Protein AF-A0A358AHQ0-F1 (afdb_monomer)

pLDDT: mean 90.9, std 8.61, range [41.97, 97.5]

Sequence (141 aa):
MEKRFSLAQLDLLKEIGTIGAGRAATALSELLSKRVEITVPLVNFVPLENIANLLKERERLFFVIDMEMEGDLTGRMFLLFPPDDAKNLSGALLGQPGEQINLQDEMLQSSLKETANILCGSYVAALADMTKLNILISAPT

Nearest PDB structures (foldseek):
  1xkr-assembly1_A  TM=9.063E-01  e=2.776E-11  Thermotoga maritima
  2f9z-assembly1_A  TM=9.313E-01  e=4.704E-10  Thermotoga maritima MSB8
  2f9z-assembly2_B  TM=9.177E-01  e=5.002E-10  Thermotoga maritima MSB8
  4hyn-assembly2_B  TM=8.622E-01  e=1.624E-07  Thermotoga maritima MSB8
  8do3-assembly1_A  TM=2.684E-01  e=8.557E+00  Homo sapiens

Radius of gyration: 16.0 Å; Cα contacts (8 Å, |Δi|>4): 181; chains: 1; bounding box: 38×26×47 Å

Foldseek 3Di:
DPDDDDPVRQVVLQVLLQQLQVQLQVVVCVLLVHRGHDHDPGDDDDDPVCVCVVVVCVPFDWDWKWKFKDFPDGDIDIDTHGLQRLLCQLCSNVVHHSVPDDPPDPSSVVSVQVSCCSRVVSSVVSVCVVVVTDMDMDRID

Mean predicted aligned error: 4.46 Å

Structure (mmCIF, N/CA/C/O backbone):
data_AF-A0A358AHQ0-F1
#
_entry.id   AF-A0A358AHQ0-F1
#
loop_
_atom_site.group_PDB
_atom_site.id
_atom_site.type_symbol
_atom_site.label_atom_id
_atom_site.label_alt_id
_atom_site.label_comp_id
_atom_site.label_asym_id
_atom_site.label_entity_id
_atom_site.label_seq_id
_atom_site.pdbx_PDB_ins_code
_atom_site.Cartn_x
_atom_site.Cartn_y
_atom_site.Cartn_z
_atom_site.occupancy
_atom_site.B_iso_or_equiv
_atom_site.auth_seq_id
_atom_site.auth_comp_id
_atom_site.auth_asym_id
_atom_site.auth_atom_id
_atom_site.pdbx_PDB_model_num
ATOM 1 N N . MET A 1 1 ? 6.038 8.133 -28.372 1.00 41.97 1 MET A N 1
ATOM 2 C CA . MET A 1 1 ? 6.140 6.661 -28.442 1.00 41.97 1 MET A CA 1
ATOM 3 C C . MET A 1 1 ? 5.467 6.124 -27.192 1.00 41.97 1 MET A C 1
ATOM 5 O O . MET A 1 1 ? 5.979 6.377 -26.110 1.00 41.97 1 MET A O 1
ATOM 9 N N . GLU A 1 2 ? 4.289 5.508 -27.311 1.00 53.34 2 GLU A N 1
ATOM 10 C CA . GLU A 1 2 ? 3.643 4.854 -26.164 1.00 53.34 2 GLU A CA 1
ATOM 11 C C . GLU A 1 2 ? 4.568 3.737 -25.673 1.00 53.34 2 GLU A C 1
ATOM 13 O O . GLU A 1 2 ? 4.754 2.727 -26.354 1.00 53.34 2 GLU A O 1
ATOM 18 N N . LYS A 1 3 ? 5.217 3.936 -24.524 1.00 62.88 3 LYS A N 1
ATOM 19 C CA . LYS A 1 3 ? 5.984 2.873 -23.876 1.00 62.88 3 LYS A CA 1
ATOM 20 C C . LYS A 1 3 ? 4.977 1.855 -23.344 1.00 62.88 3 LYS A C 1
ATOM 22 O O . LYS A 1 3 ? 4.280 2.131 -22.375 1.00 62.88 3 LYS A O 1
ATOM 27 N N . ARG A 1 4 ? 4.876 0.699 -24.000 1.00 72.56 4 ARG A N 1
ATOM 28 C CA . ARG A 1 4 ? 4.144 -0.466 -23.488 1.00 72.56 4 ARG A CA 1
ATOM 29 C C . ARG A 1 4 ? 5.118 -1.380 -22.756 1.00 72.56 4 ARG A C 1
ATOM 31 O O . ARG A 1 4 ? 6.184 -1.680 -23.288 1.00 72.56 4 ARG A O 1
ATOM 38 N N . PHE A 1 5 ? 4.737 -1.825 -21.563 1.00 80.75 5 PHE A N 1
ATOM 39 C CA . PHE A 1 5 ? 5.441 -2.899 -20.870 1.00 80.75 5 PHE A CA 1
ATOM 40 C C . PHE A 1 5 ? 5.228 -4.224 -21.611 1.00 80.75 5 PHE A C 1
ATOM 42 O O . PHE A 1 5 ? 4.123 -4.508 -22.082 1.00 80.75 5 PHE A O 1
ATOM 49 N N . SER A 1 6 ? 6.281 -5.033 -21.732 1.00 89.38 6 SER A N 1
ATOM 50 C CA . SER A 1 6 ? 6.152 -6.409 -22.213 1.00 89.38 6 SER A CA 1
ATOM 51 C C . SER A 1 6 ? 5.467 -7.282 -21.156 1.00 89.38 6 SER A C 1
ATOM 53 O O . SER A 1 6 ? 5.478 -6.949 -19.971 1.00 89.38 6 SER A O 1
ATOM 55 N N . LEU A 1 7 ? 4.905 -8.425 -21.565 1.00 87.88 7 LEU A N 1
ATOM 56 C CA . LEU A 1 7 ? 4.320 -9.392 -20.624 1.00 87.88 7 LEU A CA 1
ATOM 57 C C . LEU A 1 7 ? 5.328 -9.806 -19.545 1.00 87.88 7 LEU A C 1
ATOM 59 O O . LEU A 1 7 ? 4.999 -9.782 -18.369 1.00 87.88 7 LEU A O 1
ATOM 63 N N . ALA A 1 8 ? 6.583 -10.048 -19.934 1.00 90.31 8 ALA A N 1
ATOM 64 C CA . ALA A 1 8 ? 7.653 -10.376 -18.995 1.00 90.31 8 ALA A CA 1
ATOM 65 C C . ALA A 1 8 ? 7.922 -9.253 -17.978 1.00 90.31 8 ALA A C 1
ATOM 67 O O . ALA A 1 8 ? 8.216 -9.528 -16.820 1.00 90.31 8 ALA A O 1
ATOM 68 N N . GLN A 1 9 ? 7.815 -7.984 -18.383 1.00 90.75 9 GLN A N 1
ATOM 69 C CA . GLN A 1 9 ? 7.976 -6.869 -17.450 1.00 90.75 9 GLN A CA 1
ATOM 70 C C . GLN A 1 9 ? 6.770 -6.717 -16.514 1.00 90.75 9 GLN A C 1
ATOM 72 O O . GLN A 1 9 ? 6.953 -6.368 -15.353 1.00 90.75 9 GLN A O 1
ATOM 77 N N . LEU A 1 10 ? 5.549 -6.982 -16.989 1.00 90.38 10 LEU A N 1
ATOM 78 C CA . LEU A 1 10 ? 4.358 -6.997 -16.131 1.00 90.38 10 LEU A CA 1
ATOM 79 C C . LEU A 1 10 ? 4.404 -8.151 -15.123 1.00 90.38 10 LEU A C 1
ATOM 81 O O . LEU A 1 10 ? 4.091 -7.942 -13.952 1.00 90.38 10 LEU A O 1
ATOM 85 N N . ASP A 1 11 ? 4.848 -9.333 -15.552 1.00 90.62 11 ASP A N 1
ATOM 86 C CA . ASP A 1 11 ? 5.052 -10.485 -14.672 1.00 90.62 11 ASP A CA 1
ATOM 87 C C . ASP A 1 11 ? 6.130 -10.195 -13.623 1.00 90.62 11 ASP A C 1
ATOM 89 O O . ASP A 1 11 ? 5.924 -10.467 -12.443 1.00 90.62 11 ASP A O 1
ATOM 93 N N . LEU A 1 12 ? 7.230 -9.544 -14.017 1.00 91.44 12 LEU A N 1
ATOM 94 C CA . LEU A 1 12 ? 8.265 -9.097 -13.085 1.00 91.44 12 LEU A CA 1
ATOM 95 C C . LEU A 1 12 ? 7.711 -8.114 -12.041 1.00 91.44 12 LEU A C 1
ATOM 97 O O . LEU A 1 12 ? 7.978 -8.260 -10.851 1.00 91.44 12 LEU A O 1
ATOM 101 N N . LEU A 1 13 ? 6.912 -7.128 -12.460 1.00 92.44 13 LEU A N 1
ATOM 102 C CA . LEU A 1 13 ? 6.263 -6.192 -11.532 1.00 92.44 13 LEU A CA 1
ATOM 103 C C . LEU A 1 13 ? 5.294 -6.908 -10.583 1.00 92.44 13 LEU A C 1
ATOM 105 O O . LEU A 1 13 ? 5.206 -6.554 -9.407 1.00 92.44 13 LEU A O 1
ATOM 109 N N . LYS A 1 14 ? 4.593 -7.939 -11.062 1.00 94.19 14 LYS A N 1
ATOM 110 C CA . LYS A 1 14 ? 3.738 -8.780 -10.220 1.00 94.19 14 LYS A CA 1
ATOM 111 C C . LYS A 1 14 ? 4.550 -9.587 -9.205 1.00 94.19 14 LYS A C 1
ATOM 113 O O . LYS A 1 14 ? 4.126 -9.701 -8.054 1.00 94.19 14 LYS A O 1
ATOM 118 N N . GLU A 1 15 ? 5.701 -10.124 -9.594 1.00 94.31 15 GLU A N 1
ATOM 119 C CA . GLU A 1 15 ? 6.599 -10.854 -8.694 1.00 94.31 15 GLU A CA 1
ATOM 120 C C . GLU A 1 15 ? 7.173 -9.932 -7.609 1.00 94.31 15 GLU A C 1
ATOM 122 O O . GLU A 1 15 ? 7.077 -10.254 -6.425 1.00 94.31 15 GLU A O 1
ATOM 127 N N . ILE A 1 16 ? 7.632 -8.732 -7.986 1.00 94.75 16 ILE A N 1
ATOM 128 C CA . ILE A 1 16 ? 8.047 -7.674 -7.048 1.00 94.75 16 ILE A CA 1
ATOM 129 C C . ILE A 1 16 ? 6.912 -7.349 -6.071 1.00 94.75 16 ILE A C 1
ATOM 131 O O . ILE A 1 16 ? 7.117 -7.340 -4.856 1.00 94.75 16 ILE A O 1
ATOM 135 N N . GLY A 1 17 ? 5.700 -7.137 -6.595 1.00 94.31 17 GLY A N 1
ATOM 136 C CA . GLY A 1 17 ? 4.499 -6.903 -5.795 1.00 94.31 17 GLY A CA 1
ATOM 137 C C . GLY A 1 17 ? 4.224 -8.027 -4.801 1.00 94.31 17 GLY A C 1
ATOM 138 O O . GLY A 1 17 ? 3.921 -7.766 -3.641 1.00 94.31 17 GLY A O 1
ATOM 139 N N . THR A 1 18 ? 4.384 -9.276 -5.230 1.00 95.69 18 THR A N 1
ATOM 140 C CA . THR A 1 18 ? 4.158 -10.464 -4.398 1.00 95.69 18 THR A CA 1
ATOM 141 C C . THR A 1 18 ? 5.204 -10.585 -3.284 1.00 95.69 18 THR A C 1
ATOM 143 O O . THR A 1 18 ? 4.849 -10.869 -2.141 1.00 95.69 18 THR A O 1
ATOM 146 N N . ILE A 1 19 ? 6.479 -10.306 -3.575 1.00 96.06 19 ILE A N 1
ATOM 147 C CA . ILE A 1 19 ? 7.555 -10.278 -2.569 1.00 96.06 19 ILE A CA 1
ATOM 148 C C . ILE A 1 19 ? 7.302 -9.163 -1.548 1.00 96.06 19 ILE A C 1
ATOM 150 O O . ILE A 1 19 ? 7.355 -9.406 -0.339 1.00 96.06 19 ILE A O 1
ATOM 154 N N . GLY A 1 20 ? 6.993 -7.953 -2.024 1.00 96.12 20 GLY A N 1
ATOM 155 C CA . GLY A 1 20 ? 6.659 -6.814 -1.170 1.00 96.12 20 GLY A CA 1
ATOM 156 C C . GLY A 1 20 ? 5.451 -7.099 -0.278 1.00 96.12 20 GLY A C 1
ATOM 157 O O . GLY A 1 20 ? 5.503 -6.859 0.925 1.00 96.12 20 GLY A O 1
ATOM 158 N N . ALA A 1 21 ? 4.399 -7.703 -0.835 1.00 95.50 21 ALA A N 1
ATOM 159 C CA . ALA A 1 21 ? 3.216 -8.123 -0.092 1.00 95.50 21 ALA A CA 1
ATOM 160 C C . ALA A 1 21 ? 3.539 -9.162 0.993 1.00 95.50 21 ALA A C 1
ATOM 162 O O . ALA A 1 21 ? 3.033 -9.043 2.104 1.00 95.50 21 ALA A O 1
ATOM 163 N N . GLY A 1 22 ? 4.408 -10.141 0.720 1.00 96.69 22 GLY A N 1
ATOM 164 C CA . GLY A 1 22 ? 4.839 -11.123 1.722 1.00 96.69 22 GLY A CA 1
ATOM 165 C C . GLY 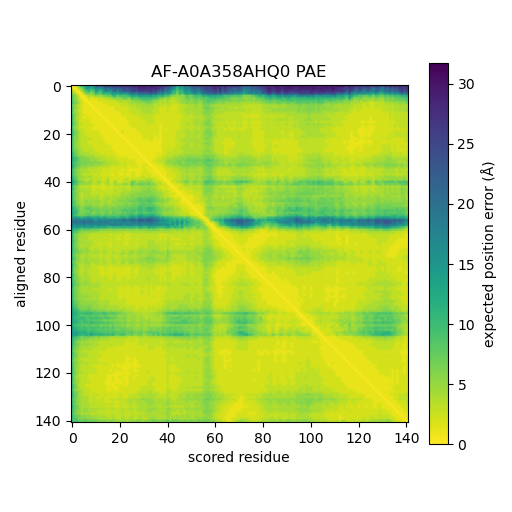A 1 22 ? 5.616 -10.497 2.888 1.00 96.69 22 GLY A C 1
ATOM 166 O O . GLY A 1 22 ? 5.366 -10.821 4.053 1.00 96.69 22 GLY A O 1
ATOM 167 N N . ARG A 1 23 ? 6.517 -9.550 2.591 1.00 96.75 23 ARG A N 1
ATOM 168 C CA . ARG A 1 23 ? 7.250 -8.775 3.610 1.00 96.75 23 ARG A CA 1
ATOM 169 C C . ARG A 1 23 ? 6.292 -7.932 4.458 1.00 96.75 23 ARG A C 1
ATOM 171 O O . ARG A 1 23 ? 6.333 -8.010 5.683 1.00 96.75 23 ARG A O 1
ATOM 178 N N . ALA A 1 24 ? 5.375 -7.214 3.812 1.00 97.12 24 ALA A N 1
ATOM 179 C CA . ALA A 1 24 ? 4.377 -6.400 4.496 1.00 97.12 24 ALA A CA 1
ATOM 180 C C . ALA A 1 24 ? 3.417 -7.241 5.349 1.00 97.12 24 ALA A C 1
ATOM 182 O O . ALA A 1 24 ? 3.105 -6.862 6.474 1.00 97.12 24 ALA A O 1
ATOM 183 N N . ALA A 1 25 ? 2.983 -8.401 4.847 1.00 96.69 25 ALA A N 1
ATOM 184 C CA . ALA A 1 25 ? 2.136 -9.329 5.588 1.00 96.69 25 ALA A CA 1
ATOM 185 C C . ALA A 1 25 ? 2.820 -9.811 6.872 1.00 96.69 25 ALA A C 1
ATOM 187 O O . ALA A 1 25 ? 2.173 -9.890 7.910 1.00 96.69 25 ALA A O 1
ATOM 188 N N . THR A 1 26 ? 4.129 -10.075 6.824 1.00 96.81 26 THR A N 1
ATOM 189 C CA . THR A 1 26 ? 4.912 -10.458 8.009 1.00 96.81 26 THR A CA 1
ATOM 190 C C . THR A 1 26 ? 4.936 -9.326 9.037 1.00 96.81 26 THR A C 1
ATOM 192 O O . THR A 1 26 ? 4.540 -9.539 10.179 1.00 96.81 26 THR A O 1
ATOM 195 N N . ALA A 1 27 ? 5.294 -8.108 8.621 1.00 95.88 27 ALA A N 1
ATOM 196 C CA . ALA A 1 27 ? 5.344 -6.946 9.513 1.00 95.88 27 ALA A CA 1
ATOM 197 C C . ALA A 1 27 ? 3.972 -6.613 10.131 1.00 95.88 27 ALA A C 1
ATOM 199 O O . ALA A 1 27 ? 3.857 -6.388 11.335 1.00 95.88 27 ALA A O 1
ATOM 200 N N . LEU A 1 28 ? 2.902 -6.645 9.329 1.00 94.31 28 LEU A N 1
ATOM 201 C CA . LEU A 1 28 ? 1.539 -6.452 9.829 1.00 94.31 28 LEU A CA 1
ATOM 202 C C . LEU A 1 28 ? 1.097 -7.596 10.745 1.00 94.31 28 LEU A C 1
ATOM 204 O O . LEU A 1 28 ? 0.371 -7.353 11.704 1.00 94.31 28 LEU A O 1
ATOM 208 N N . SER A 1 29 ? 1.524 -8.832 10.475 1.00 95.31 29 SER A N 1
ATOM 209 C CA . SER A 1 29 ? 1.212 -9.987 11.318 1.00 95.31 29 SER A CA 1
ATOM 210 C C . SER A 1 29 ? 1.821 -9.856 12.711 1.00 95.31 29 SER A C 1
ATOM 212 O O . SER A 1 29 ? 1.138 -10.136 13.698 1.00 95.31 29 SER A O 1
ATOM 214 N N . GLU A 1 30 ? 3.065 -9.384 12.792 1.00 93.12 30 GLU A N 1
ATOM 215 C CA . GLU A 1 30 ? 3.749 -9.091 14.053 1.00 93.12 30 GLU A CA 1
ATOM 216 C C . GLU A 1 30 ? 3.037 -7.972 14.819 1.00 93.12 30 GLU A C 1
ATOM 218 O O . GLU A 1 30 ? 2.700 -8.147 15.991 1.00 93.12 30 GLU A O 1
ATOM 223 N N . LEU A 1 31 ? 2.719 -6.867 14.137 1.00 89.25 31 LEU A N 1
ATOM 224 C CA . LEU A 1 31 ? 2.023 -5.722 14.729 1.00 89.25 31 LEU A CA 1
ATOM 225 C C . LEU A 1 31 ? 0.633 -6.111 15.260 1.00 89.25 31 LEU A C 1
ATOM 227 O O . LEU A 1 31 ? 0.262 -5.741 16.371 1.00 89.25 31 LEU A O 1
ATOM 231 N N . LEU A 1 32 ? -0.123 -6.907 14.500 1.00 90.19 32 LEU A N 1
ATOM 232 C CA . LEU A 1 32 ? -1.474 -7.342 14.863 1.00 90.19 32 LEU A CA 1
ATOM 233 C C . LEU A 1 32 ? -1.508 -8.540 15.817 1.00 90.19 32 LEU A C 1
ATOM 235 O O . LEU A 1 32 ? -2.583 -8.878 16.319 1.00 90.19 32 LEU A O 1
ATOM 239 N N . SER A 1 33 ? -0.380 -9.231 16.015 1.00 90.44 33 SER A N 1
ATOM 240 C CA . SER A 1 33 ? -0.331 -10.549 16.665 1.00 90.44 33 SER A CA 1
ATOM 241 C C . SER A 1 33 ? -1.361 -11.535 16.084 1.00 90.44 33 SER A C 1
ATOM 243 O O . SER A 1 33 ? -1.978 -12.332 16.795 1.00 90.44 33 SER A O 1
ATOM 245 N N . LYS A 1 34 ? -1.583 -11.459 14.767 1.00 90.75 34 LYS A N 1
AT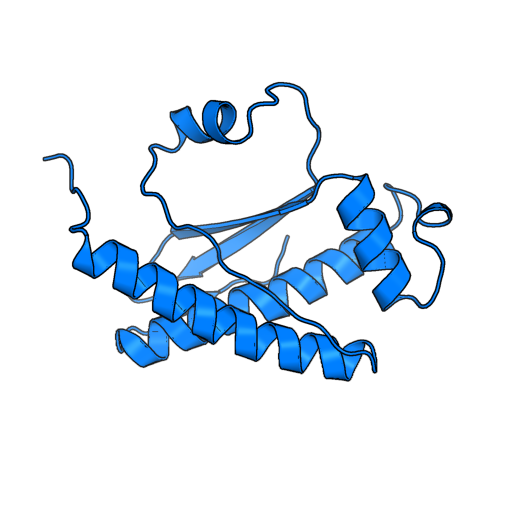OM 246 C CA . LYS A 1 34 ? -2.553 -12.265 14.010 1.00 90.75 34 LYS A CA 1
ATOM 247 C C . LYS A 1 34 ? -1.956 -12.649 12.670 1.00 90.75 34 LYS A C 1
ATOM 249 O O . LYS 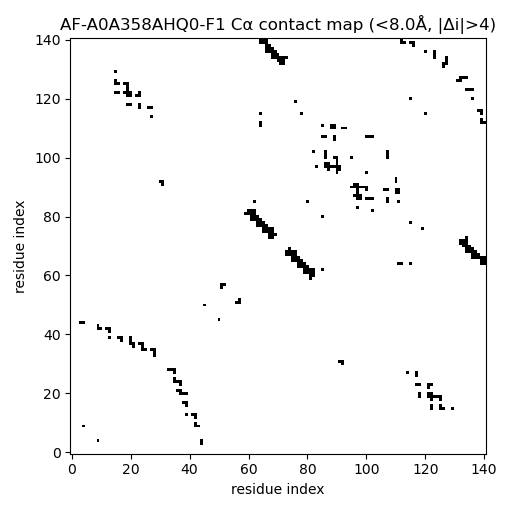A 1 34 ? -1.143 -11.916 12.125 1.00 90.75 34 LYS A O 1
ATOM 254 N N . ARG A 1 35 ? -2.384 -13.776 12.103 1.00 94.06 35 ARG A N 1
ATOM 255 C CA . ARG A 1 35 ? -1.986 -14.158 10.743 1.00 94.06 35 ARG A CA 1
ATOM 256 C C . ARG A 1 35 ? -2.550 -13.146 9.743 1.00 94.06 35 ARG A C 1
ATOM 258 O O . ARG A 1 35 ? -3.760 -12.935 9.710 1.00 94.06 35 ARG A O 1
ATOM 265 N N . VAL A 1 36 ? -1.672 -12.569 8.931 1.00 94.56 36 VAL A N 1
ATOM 266 C CA . VAL A 1 36 ? -2.021 -11.671 7.826 1.00 94.56 36 VAL A CA 1
ATOM 267 C C . VAL A 1 36 ? -1.559 -12.311 6.527 1.00 94.56 36 VAL A C 1
ATOM 269 O O . VAL A 1 36 ? -0.454 -12.840 6.445 1.00 94.56 36 VAL A O 1
ATOM 272 N N . GLU A 1 37 ? -2.412 -12.259 5.510 1.00 94.88 37 GLU A N 1
ATOM 273 C CA . GLU A 1 37 ? -2.089 -12.686 4.153 1.00 94.88 37 GLU A CA 1
ATOM 274 C C . GLU A 1 37 ? -2.452 -11.570 3.183 1.00 94.88 37 GLU A C 1
ATOM 276 O O . GLU A 1 37 ? -3.520 -10.968 3.284 1.00 94.88 37 GLU A O 1
ATOM 281 N N . ILE A 1 38 ? -1.556 -11.297 2.236 1.00 94.56 38 ILE A N 1
ATOM 282 C CA . ILE A 1 38 ? -1.742 -10.268 1.216 1.00 94.56 38 ILE A CA 1
ATOM 283 C C . ILE A 1 38 ? -1.457 -10.909 -0.132 1.00 94.56 38 ILE A C 1
ATOM 285 O O . ILE A 1 38 ? -0.391 -11.482 -0.346 1.00 94.56 38 ILE A O 1
ATOM 289 N N . THR A 1 39 ? -2.421 -10.818 -1.043 1.00 93.44 39 THR A N 1
ATOM 290 C CA . THR A 1 39 ? -2.305 -11.375 -2.392 1.00 93.44 39 THR A CA 1
ATOM 291 C C . THR A 1 39 ? -2.299 -10.246 -3.410 1.00 93.44 39 THR A C 1
ATOM 293 O O . THR A 1 39 ? -3.141 -9.354 -3.343 1.00 93.44 39 THR A O 1
ATOM 296 N N . VAL A 1 40 ? -1.387 -10.310 -4.382 1.00 91.31 40 VAL A N 1
ATOM 297 C CA . VAL A 1 40 ? -1.340 -9.384 -5.523 1.00 91.31 40 VAL A CA 1
ATOM 298 C C . VAL A 1 40 ? -1.873 -10.106 -6.763 1.00 91.31 40 VAL A C 1
ATOM 300 O O . VAL A 1 40 ? -1.133 -10.833 -7.432 1.00 91.31 40 VAL A O 1
ATOM 303 N N . PRO A 1 41 ? -3.173 -9.975 -7.077 1.00 82.19 41 PRO A N 1
ATOM 304 C CA . PRO A 1 41 ? -3.790 -10.795 -8.114 1.00 82.19 41 PRO A CA 1
ATOM 305 C C . PRO A 1 41 ? -3.364 -10.374 -9.526 1.00 82.19 41 PRO A C 1
ATOM 307 O O . PRO A 1 41 ? -3.152 -11.231 -10.393 1.00 82.19 41 PRO A O 1
ATOM 310 N N . LEU A 1 42 ? -3.220 -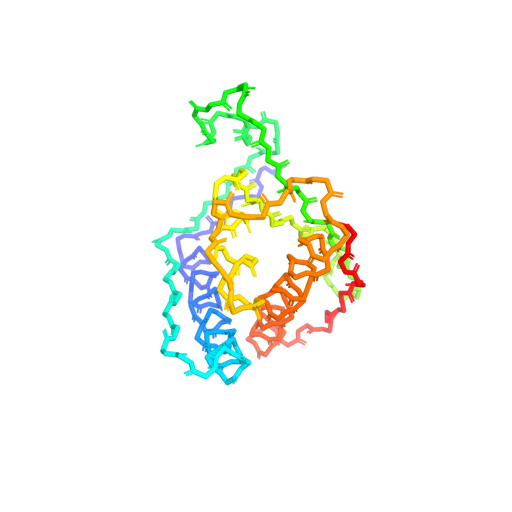9.068 -9.764 1.00 86.25 42 LEU A N 1
ATOM 311 C CA . LEU A 1 42 ? -3.013 -8.495 -11.090 1.00 86.25 42 LEU A CA 1
ATOM 312 C C . LEU A 1 42 ? -2.134 -7.243 -11.038 1.00 86.25 42 LEU A C 1
ATOM 314 O O . LEU A 1 42 ? -2.130 -6.526 -10.041 1.00 86.25 42 LEU A O 1
ATOM 318 N N . VAL A 1 43 ? -1.459 -6.961 -12.151 1.00 90.56 43 VAL A N 1
ATOM 319 C CA . VAL A 1 43 ? -0.756 -5.701 -12.413 1.00 90.56 43 VAL A CA 1
ATOM 320 C C . VAL A 1 43 ? -1.150 -5.237 -13.808 1.00 90.56 43 VAL A C 1
ATOM 322 O O . VAL A 1 43 ? -1.083 -6.01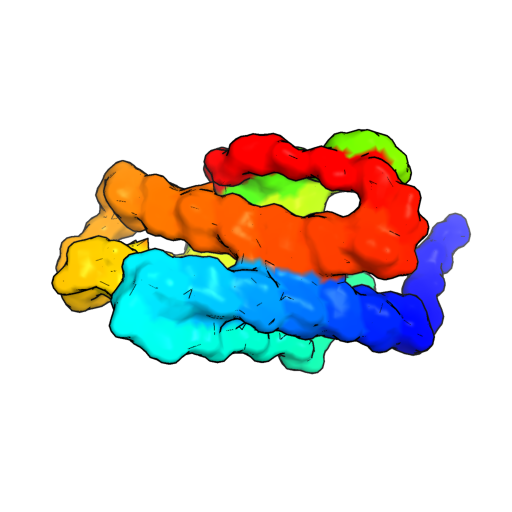4 -14.757 1.00 90.56 43 VAL A O 1
ATOM 325 N N . ASN A 1 44 ? -1.561 -3.976 -13.931 1.00 87.81 44 ASN A N 1
ATOM 326 C CA . ASN A 1 44 ? -1.953 -3.373 -15.200 1.00 87.81 44 ASN A CA 1
ATOM 327 C C . ASN A 1 44 ? -1.199 -2.063 -15.418 1.00 87.81 44 ASN A C 1
ATOM 329 O O . ASN A 1 44 ? -1.004 -1.289 -14.484 1.00 87.81 44 ASN A O 1
ATOM 333 N N . PHE A 1 45 ? -0.857 -1.782 -16.673 1.00 88.25 45 PHE A N 1
ATOM 334 C CA . PHE A 1 45 ? -0.382 -0.467 -17.085 1.00 88.25 45 PHE A CA 1
ATOM 335 C C . PHE A 1 45 ? -1.546 0.327 -17.673 1.00 88.25 45 PHE A C 1
ATOM 337 O O . PHE A 1 45 ? -2.083 -0.048 -18.717 1.00 88.25 45 PHE A O 1
ATOM 344 N N . VAL A 1 46 ? -1.963 1.394 -16.990 1.00 87.38 46 VAL A N 1
ATOM 345 C CA . VAL A 1 46 ? -3.162 2.162 -17.350 1.00 87.38 46 VAL A CA 1
ATOM 346 C C . VAL A 1 46 ? -2.862 3.662 -17.302 1.00 87.38 46 VAL A C 1
ATOM 348 O O . VAL A 1 46 ? -2.235 4.109 -16.341 1.00 87.38 46 VAL A O 1
ATOM 351 N N . PRO A 1 47 ? -3.292 4.447 -18.312 1.00 87.81 47 PRO A N 1
ATOM 352 C CA . PRO A 1 47 ? -3.214 5.904 -18.258 1.00 87.81 47 PRO A CA 1
ATOM 353 C C . PRO A 1 47 ? -3.954 6.455 -17.039 1.00 87.81 47 PRO A C 1
ATOM 355 O O . PRO A 1 47 ? -5.022 5.950 -16.685 1.00 87.81 47 PRO A O 1
ATOM 358 N N . LEU A 1 48 ? -3.412 7.498 -16.412 1.00 84.44 48 LEU A N 1
ATOM 359 C CA . LEU A 1 48 ? -3.966 8.054 -15.176 1.00 84.44 48 LEU A CA 1
ATOM 360 C C . LEU A 1 48 ? -5.427 8.495 -15.358 1.00 84.44 48 LEU A C 1
ATOM 362 O O . LEU A 1 48 ? -6.266 8.223 -14.501 1.00 84.44 48 LEU A O 1
ATOM 366 N N . GLU A 1 49 ? -5.761 9.078 -16.514 1.00 85.75 49 GLU A N 1
ATOM 367 C CA . GLU A 1 49 ? -7.123 9.492 -16.868 1.00 85.75 49 GLU A CA 1
ATOM 368 C C . GLU A 1 49 ? -8.142 8.337 -16.890 1.00 85.75 49 GLU A C 1
ATOM 370 O O . GLU A 1 49 ? -9.348 8.562 -16.792 1.00 85.75 49 GLU A O 1
ATOM 375 N N . ASN A 1 50 ? -7.670 7.091 -16.976 1.00 86.12 50 ASN A N 1
ATOM 376 C CA . ASN A 1 50 ? -8.502 5.895 -17.035 1.00 86.12 50 ASN A CA 1
ATOM 377 C C . ASN A 1 50 ? -8.654 5.183 -15.680 1.00 86.12 50 ASN A C 1
ATOM 379 O O . ASN A 1 50 ? -9.412 4.212 -15.608 1.00 86.12 50 ASN A O 1
ATOM 383 N N . ILE A 1 51 ? -8.011 5.655 -14.602 1.00 83.31 51 ILE A N 1
ATOM 384 C CA . ILE A 1 51 ? -8.131 5.042 -13.265 1.00 83.31 51 ILE A CA 1
ATOM 385 C C . ILE A 1 51 ? -9.589 4.984 -12.796 1.00 83.31 51 ILE A C 1
ATOM 387 O O . ILE A 1 51 ? -10.035 3.944 -12.312 1.00 83.31 51 ILE A O 1
ATOM 391 N N . ALA A 1 52 ? -10.369 6.047 -13.007 1.00 79.81 52 ALA A N 1
ATOM 392 C CA . ALA A 1 52 ? -11.777 6.083 -12.599 1.00 79.81 52 ALA A CA 1
ATOM 393 C C . ALA A 1 52 ? -12.622 4.972 -13.256 1.00 79.81 52 ALA A C 1
ATOM 395 O O . ALA A 1 52 ? -13.586 4.488 -12.667 1.00 79.81 52 ALA A O 1
ATOM 396 N N . ASN A 1 53 ? -12.252 4.532 -14.464 1.00 81.75 53 ASN A N 1
ATOM 397 C CA . ASN A 1 53 ? -12.937 3.436 -15.148 1.00 81.75 53 ASN A CA 1
ATOM 398 C C . ASN A 1 53 ? -12.567 2.065 -14.550 1.00 81.75 53 ASN A C 1
ATOM 400 O O . ASN A 1 53 ? -13.410 1.170 -14.527 1.00 81.75 53 ASN A O 1
ATOM 404 N N . LEU A 1 54 ? -11.336 1.895 -14.045 1.00 78.56 54 LEU A N 1
ATOM 405 C CA . LEU A 1 54 ? -10.893 0.659 -13.382 1.00 78.56 54 LEU A CA 1
ATOM 406 C C . LEU A 1 54 ? -11.584 0.435 -12.043 1.00 78.56 54 LEU A C 1
ATOM 408 O O . LEU A 1 54 ? -11.939 -0.697 -11.726 1.00 78.56 54 LEU A O 1
ATOM 412 N N . LEU A 1 55 ? -11.781 1.510 -11.279 1.00 77.06 55 LEU A N 1
ATOM 413 C CA . LEU A 1 55 ? -12.461 1.448 -9.987 1.00 77.06 55 LEU A CA 1
ATOM 414 C C . LEU A 1 55 ? -13.948 1.089 -10.138 1.00 77.06 55 LEU A C 1
ATOM 416 O O . LEU A 1 55 ? -14.590 0.774 -9.146 1.00 77.06 55 LEU A O 1
ATOM 420 N N . LYS A 1 56 ? -14.489 1.106 -11.372 1.00 68.19 56 LYS A N 1
ATOM 421 C CA . LYS A 1 56 ? -15.879 0.766 -11.745 1.00 68.19 56 LYS A CA 1
ATOM 422 C C . LYS A 1 56 ? -16.964 1.513 -10.958 1.00 68.19 56 LYS A C 1
ATOM 424 O O . LYS A 1 56 ? -18.141 1.206 -11.103 1.00 68.19 56 LYS A O 1
ATOM 429 N N . GLU A 1 57 ? -16.585 2.521 -10.183 1.00 65.62 57 GLU A N 1
ATOM 430 C CA . GLU A 1 57 ? -17.449 3.250 -9.266 1.00 65.62 57 GLU A CA 1
ATOM 431 C C . GLU A 1 57 ? -16.995 4.711 -9.264 1.00 65.62 57 GLU A C 1
ATOM 433 O O . GLU A 1 57 ? -16.151 5.125 -8.475 1.00 65.62 57 GLU A O 1
ATOM 438 N N . ARG A 1 58 ? -17.537 5.504 -10.197 1.00 60.25 58 ARG A N 1
ATOM 439 C CA . ARG A 1 58 ? -17.151 6.917 -10.367 1.00 60.25 58 ARG A CA 1
ATOM 440 C C . ARG A 1 58 ? -17.477 7.798 -9.155 1.00 60.25 58 ARG A C 1
ATOM 442 O O . ARG A 1 58 ? -16.943 8.895 -9.061 1.00 60.25 58 ARG A O 1
ATOM 449 N N . GLU A 1 59 ? -18.334 7.322 -8.254 1.00 67.06 59 GLU A N 1
ATOM 450 C CA . GLU A 1 59 ? -18.856 8.080 -7.110 1.00 67.06 59 GLU A CA 1
ATOM 451 C C . GLU A 1 59 ? -18.458 7.484 -5.751 1.00 67.06 59 GLU A C 1
ATOM 453 O O . GLU A 1 59 ? -18.894 7.978 -4.711 1.00 67.06 59 GLU A O 1
ATOM 458 N N . ARG A 1 60 ? -17.634 6.426 -5.719 1.00 78.12 60 ARG A N 1
ATOM 459 C CA . ARG A 1 60 ? -17.200 5.859 -4.439 1.00 78.12 60 ARG A CA 1
ATOM 460 C C . ARG A 1 60 ? -16.119 6.731 -3.815 1.00 78.12 60 ARG A C 1
ATOM 462 O O . ARG A 1 60 ? -15.136 7.092 -4.456 1.00 78.12 60 ARG A O 1
ATOM 469 N N . LEU A 1 61 ? -16.317 7.052 -2.542 1.00 86.69 61 LEU A N 1
ATOM 470 C CA . LEU A 1 61 ? -15.317 7.721 -1.722 1.00 86.69 61 LEU A CA 1
ATOM 471 C C . LEU A 1 61 ? -14.204 6.739 -1.365 1.00 86.69 61 LEU A C 1
ATOM 473 O O . LEU A 1 61 ? -14.472 5.574 -1.076 1.00 86.69 61 LEU A O 1
ATOM 477 N N . PHE A 1 62 ? -12.971 7.232 -1.339 1.00 91.06 62 PHE A N 1
ATOM 478 C CA . PHE A 1 62 ? -11.801 6.485 -0.895 1.00 91.06 62 PHE A CA 1
ATOM 479 C C . PHE A 1 62 ? -11.003 7.341 0.081 1.00 91.06 62 PHE A C 1
ATOM 481 O O . PHE A 1 62 ? -10.862 8.548 -0.118 1.00 91.06 62 PHE A O 1
ATOM 488 N N . PHE A 1 63 ? -10.425 6.702 1.093 1.00 93.62 63 PHE A N 1
ATOM 489 C CA . PHE A 1 63 ? -9.208 7.227 1.691 1.00 93.62 63 PHE A CA 1
ATOM 490 C C . PHE A 1 63 ? -8.085 7.025 0.685 1.00 93.62 63 PHE A C 1
ATOM 492 O O . PHE A 1 63 ? -7.888 5.909 0.202 1.00 93.62 63 PHE A O 1
ATOM 499 N N . VAL A 1 64 ? -7.383 8.103 0.354 1.00 94.19 64 VAL A N 1
ATOM 500 C CA . VAL A 1 64 ? -6.242 8.078 -0.558 1.00 94.19 64 VAL A CA 1
ATOM 501 C C . VAL A 1 64 ? -5.026 8.473 0.247 1.00 94.19 64 VAL A C 1
ATOM 503 O O . VAL A 1 64 ? -4.970 9.584 0.761 1.00 94.19 64 VAL A O 1
ATOM 506 N N . ILE A 1 65 ? -4.087 7.546 0.363 1.00 96.25 65 ILE A N 1
ATOM 507 C CA . ILE A 1 65 ? -2.804 7.787 1.007 1.00 96.25 65 ILE A CA 1
ATOM 508 C C . ILE A 1 65 ? -1.797 8.036 -0.096 1.00 96.25 65 ILE A C 1
ATOM 510 O O . ILE A 1 65 ? -1.684 7.232 -1.025 1.00 96.25 65 ILE A O 1
ATOM 514 N N . ASP A 1 66 ? -1.095 9.152 0.012 1.00 96.06 66 ASP A N 1
ATOM 515 C CA . ASP A 1 66 ? -0.158 9.630 -0.996 1.00 96.06 66 ASP A CA 1
ATOM 516 C C . ASP A 1 66 ? 1.267 9.610 -0.436 1.00 96.06 66 ASP A C 1
ATOM 518 O O . ASP A 1 66 ? 1.520 10.088 0.677 1.00 96.06 66 ASP A O 1
ATOM 522 N N . MET A 1 67 ? 2.181 9.023 -1.209 1.00 97.50 67 MET A N 1
ATOM 523 C CA . MET A 1 67 ? 3.610 8.959 -0.924 1.00 97.50 67 MET A CA 1
ATOM 524 C C . MET A 1 67 ? 4.404 9.355 -2.167 1.00 97.50 67 MET A C 1
ATOM 526 O O . MET A 1 67 ? 4.164 8.846 -3.265 1.00 97.50 67 MET A O 1
ATOM 530 N N . GLU A 1 68 ? 5.385 10.231 -1.994 1.00 97.25 68 GLU A N 1
ATOM 531 C CA . GLU A 1 68 ? 6.316 10.613 -3.051 1.00 97.25 68 GLU A CA 1
ATOM 532 C C . GLU A 1 68 ? 7.465 9.607 -3.143 1.00 97.25 68 GLU A C 1
ATOM 534 O O . GLU A 1 68 ? 7.905 9.063 -2.131 1.00 97.25 68 GLU A O 1
ATOM 539 N N . MET A 1 69 ? 7.924 9.344 -4.367 1.00 96.31 69 MET A N 1
ATOM 540 C CA . MET A 1 69 ? 9.092 8.528 -4.676 1.00 96.31 69 MET A CA 1
ATOM 541 C C . MET A 1 69 ? 10.190 9.397 -5.278 1.00 96.31 69 MET A C 1
ATOM 543 O O . MET A 1 69 ? 9.952 10.125 -6.246 1.00 96.31 69 MET A O 1
ATOM 547 N N . GLU A 1 70 ? 11.401 9.253 -4.749 1.00 95.69 70 GLU A N 1
ATOM 548 C CA . GLU A 1 70 ? 12.586 10.004 -5.156 1.00 95.69 70 GLU A CA 1
ATOM 549 C C . GLU A 1 70 ? 13.796 9.085 -5.386 1.00 95.69 70 GLU A C 1
ATOM 551 O O . GLU A 1 70 ? 13.836 7.940 -4.931 1.00 95.69 70 GLU A O 1
ATOM 556 N N . GLY A 1 71 ? 14.816 9.615 -6.067 1.00 95.81 71 GLY A N 1
ATOM 557 C CA . GLY A 1 71 ? 16.050 8.903 -6.402 1.00 95.81 71 GLY A CA 1
ATOM 558 C C . GLY A 1 71 ? 16.127 8.555 -7.885 1.00 95.81 71 GLY A C 1
ATOM 559 O O . GLY A 1 71 ? 15.760 9.363 -8.740 1.00 95.81 71 GLY A O 1
ATOM 560 N N . ASP A 1 72 ? 16.604 7.350 -8.195 1.00 97.12 72 ASP A N 1
ATOM 561 C CA . ASP A 1 72 ? 16.752 6.877 -9.578 1.00 97.12 72 ASP A CA 1
ATOM 562 C C . ASP A 1 72 ? 15.396 6.639 -10.263 1.00 97.12 72 ASP A C 1
ATOM 564 O O . ASP A 1 72 ? 15.296 6.652 -11.493 1.00 97.12 72 ASP A O 1
ATOM 568 N N . LEU A 1 73 ? 14.345 6.424 -9.466 1.00 93.31 73 LEU A N 1
ATOM 569 C CA . LEU A 1 73 ? 12.963 6.347 -9.916 1.00 93.31 73 LEU A CA 1
ATOM 570 C C . LEU A 1 73 ? 12.128 7.382 -9.165 1.00 93.31 73 LEU A C 1
ATOM 572 O O . LEU A 1 73 ? 11.976 7.302 -7.949 1.00 93.31 73 LEU A O 1
ATOM 576 N N . THR A 1 74 ? 11.558 8.324 -9.911 1.00 95.38 74 THR A N 1
ATOM 577 C CA . THR A 1 74 ? 10.696 9.375 -9.371 1.00 95.38 74 THR A CA 1
ATOM 578 C C . THR A 1 74 ? 9.230 9.111 -9.688 1.00 95.38 74 THR A C 1
ATOM 580 O O . THR A 1 74 ? 8.894 8.500 -10.709 1.00 95.38 74 THR A O 1
ATOM 583 N N . GLY A 1 75 ? 8.335 9.570 -8.818 1.00 94.50 75 GLY A N 1
ATOM 584 C CA . GLY A 1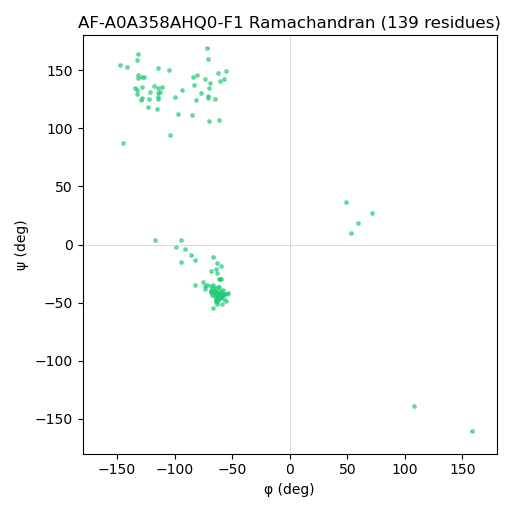 75 ? 6.899 9.436 -9.031 1.00 94.50 75 GLY A CA 1
ATOM 585 C C . GLY A 1 75 ? 6.102 9.533 -7.742 1.00 94.50 75 GLY A C 1
ATOM 586 O O . GLY A 1 75 ? 6.580 10.049 -6.739 1.00 94.50 75 GLY A O 1
ATOM 587 N N . ARG A 1 76 ? 4.869 9.027 -7.777 1.00 94.19 76 ARG A N 1
ATOM 588 C CA . ARG A 1 76 ? 3.998 8.946 -6.603 1.00 94.19 76 ARG A CA 1
ATOM 589 C C . ARG A 1 76 ? 3.394 7.559 -6.492 1.00 94.19 76 ARG A C 1
ATOM 591 O O . ARG A 1 76 ? 3.085 6.932 -7.507 1.00 94.19 76 ARG A O 1
ATOM 598 N N . MET A 1 77 ? 3.208 7.110 -5.262 1.00 94.38 77 MET A N 1
ATOM 599 C CA . MET A 1 77 ? 2.460 5.911 -4.924 1.00 94.38 77 MET A CA 1
ATOM 600 C C . MET A 1 77 ? 1.177 6.309 -4.215 1.00 94.38 77 MET A C 1
ATOM 602 O O . MET A 1 77 ? 1.187 7.138 -3.307 1.00 94.38 77 MET A O 1
ATOM 606 N N . PHE A 1 78 ? 0.083 5.676 -4.625 1.00 94.00 78 PHE A N 1
ATOM 607 C CA . PHE A 1 78 ? -1.224 5.876 -4.024 1.00 94.00 78 PHE A CA 1
ATOM 608 C C . PHE A 1 78 ? -1.747 4.553 -3.490 1.00 94.00 78 PHE A C 1
ATOM 610 O O . PHE A 1 78 ? -1.771 3.556 -4.216 1.00 94.00 78 PHE A O 1
ATOM 617 N N . LEU A 1 79 ? -2.212 4.563 -2.245 1.00 94.00 79 LEU A N 1
ATOM 618 C CA . LEU A 1 79 ? -2.949 3.454 -1.654 1.00 94.00 79 LEU A CA 1
ATOM 619 C C . LEU A 1 79 ? -4.376 3.911 -1.367 1.00 94.00 79 LEU A C 1
ATOM 621 O O . LEU A 1 79 ? -4.588 4.937 -0.724 1.00 94.00 79 LEU A O 1
ATOM 625 N N . LEU A 1 80 ? -5.350 3.173 -1.897 1.00 92.75 80 LEU A N 1
ATOM 626 C CA . LEU A 1 80 ? -6.757 3.547 -1.843 1.00 92.75 80 LEU A CA 1
ATOM 627 C C . LEU A 1 80 ? -7.527 2.539 -0.995 1.00 92.75 80 LEU A C 1
ATOM 629 O O . LEU A 1 80 ? -7.493 1.343 -1.280 1.00 92.75 80 LEU A O 1
ATOM 633 N N . PHE A 1 81 ? -8.269 3.034 -0.007 1.00 92.75 81 PHE A N 1
ATOM 634 C CA . PHE A 1 81 ? -9.140 2.218 0.833 1.00 92.75 81 PHE A CA 1
ATOM 635 C C . PHE A 1 81 ? -10.581 2.718 0.768 1.00 92.75 81 PHE A C 1
ATOM 637 O O . PHE A 1 81 ? -10.839 3.886 1.079 1.00 92.75 81 PHE A O 1
ATOM 644 N N . PRO A 1 82 ? -11.547 1.855 0.421 1.00 92.56 82 PRO A N 1
ATOM 645 C CA . PRO A 1 82 ? -12.943 2.131 0.707 1.00 92.56 82 PRO A CA 1
ATOM 646 C C . PRO A 1 82 ? -13.170 2.402 2.205 1.00 92.56 82 PRO A C 1
ATOM 648 O O . PRO A 1 82 ? -12.482 1.805 3.035 1.00 92.56 82 PRO A O 1
ATOM 651 N N . PRO A 1 83 ? -14.152 3.242 2.581 1.00 92.94 83 PRO A N 1
ATOM 652 C CA . PRO A 1 83 ? -14.415 3.585 3.975 1.00 92.94 83 PRO A CA 1
ATOM 653 C C . PRO A 1 83 ? -14.618 2.379 4.896 1.00 92.94 83 PRO A C 1
ATOM 655 O O . PRO A 1 83 ? -14.080 2.362 6.000 1.00 92.94 83 PRO A O 1
ATOM 658 N N . ASP A 1 84 ? -15.347 1.361 4.439 1.00 93.25 84 ASP A N 1
ATOM 659 C CA . ASP A 1 84 ? -15.611 0.163 5.241 1.00 93.25 84 ASP A CA 1
ATOM 660 C C . ASP A 1 84 ? -14.338 -0.668 5.459 1.00 93.25 84 ASP A C 1
ATOM 662 O O . ASP A 1 84 ? -14.065 -1.110 6.574 1.00 93.25 84 ASP A O 1
ATOM 666 N N . ASP A 1 85 ? -13.502 -0.806 4.427 1.00 93.94 85 ASP A N 1
ATOM 667 C CA . ASP A 1 85 ? -12.229 -1.528 4.522 1.00 93.94 85 ASP A CA 1
ATOM 668 C C . ASP A 1 85 ? -11.236 -0.783 5.421 1.00 93.94 85 ASP A C 1
ATOM 670 O O . ASP A 1 85 ? -10.565 -1.395 6.251 1.00 93.94 85 ASP A O 1
ATOM 674 N N . ALA A 1 86 ? -11.194 0.548 5.313 1.00 95.25 86 ALA A N 1
ATOM 675 C CA . ALA A 1 86 ? -10.385 1.402 6.174 1.00 95.25 86 ALA A CA 1
ATOM 676 C C . ALA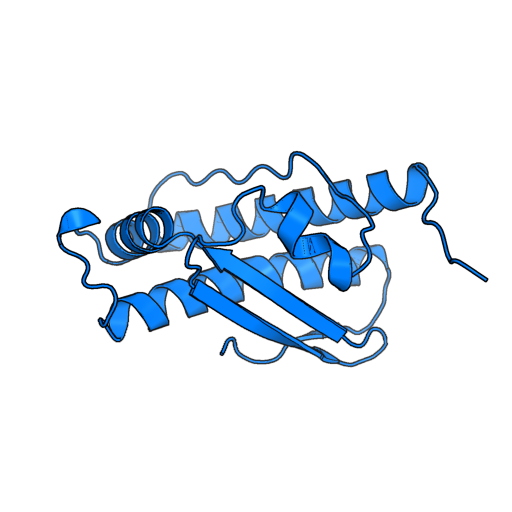 A 1 86 ? -10.764 1.251 7.654 1.00 95.25 86 ALA A C 1
ATOM 678 O O . ALA A 1 86 ? -9.889 1.104 8.508 1.00 95.25 86 ALA A O 1
ATOM 679 N N . LYS A 1 87 ? -12.067 1.236 7.960 1.00 95.56 87 LYS A N 1
ATOM 680 C CA . LYS A 1 87 ? -12.571 0.993 9.316 1.00 95.56 87 LYS A CA 1
ATOM 681 C C . LYS A 1 87 ? -12.205 -0.392 9.828 1.00 95.56 87 LYS A C 1
ATOM 683 O O . LYS A 1 87 ? -11.749 -0.514 10.959 1.00 95.56 87 LYS A O 1
ATOM 688 N N . ASN A 1 88 ? -12.387 -1.426 9.012 1.00 94.38 88 ASN A N 1
ATOM 689 C CA . ASN A 1 88 ? -12.092 -2.802 9.407 1.00 94.38 88 ASN A CA 1
ATOM 690 C C . ASN A 1 88 ? -10.601 -3.005 9.691 1.00 94.38 88 ASN A C 1
ATOM 692 O O . ASN A 1 88 ? -10.240 -3.604 10.705 1.00 94.38 88 ASN A O 1
ATOM 696 N N . LEU A 1 89 ? -9.735 -2.463 8.832 1.00 93.00 89 LEU A N 1
ATOM 697 C CA . LEU A 1 89 ? -8.290 -2.492 9.027 1.00 93.00 89 LEU A CA 1
ATOM 698 C C . LEU A 1 89 ? -7.880 -1.718 10.286 1.00 93.00 89 LEU A C 1
ATOM 700 O O . LEU A 1 89 ? -7.156 -2.249 11.125 1.00 93.00 89 LEU A O 1
ATOM 704 N N . SER A 1 90 ? -8.387 -0.494 10.451 1.00 94.56 90 SER A N 1
ATOM 705 C CA . SER A 1 90 ? -8.109 0.331 11.628 1.00 94.56 90 SER A CA 1
ATOM 706 C C . SER A 1 90 ? -8.578 -0.338 12.922 1.00 94.56 90 SER A C 1
ATOM 708 O O . SER A 1 90 ? -7.817 -0.444 13.880 1.00 94.56 90 SER A O 1
ATOM 710 N N . GLY A 1 91 ? -9.796 -0.881 12.936 1.00 94.12 91 GLY A N 1
ATOM 711 C CA . GLY A 1 91 ? -10.331 -1.628 14.069 1.00 94.12 91 GLY A CA 1
ATOM 712 C C . GLY A 1 91 ? -9.463 -2.832 14.428 1.00 94.12 91 GLY A C 1
ATOM 713 O O . GLY A 1 91 ? -9.130 -3.029 15.598 1.00 94.12 91 GLY A O 1
ATOM 714 N N . ALA A 1 92 ? -9.003 -3.592 13.429 1.00 92.50 92 ALA A N 1
ATOM 715 C CA . ALA A 1 92 ? -8.091 -4.708 13.658 1.00 92.50 92 ALA A CA 1
ATOM 716 C C . ALA A 1 92 ? -6.776 -4.264 14.322 1.00 92.50 92 ALA A C 1
ATOM 718 O O . ALA A 1 92 ? -6.331 -4.937 15.253 1.00 92.50 92 ALA A O 1
ATOM 719 N N . LEU A 1 93 ? -6.201 -3.138 13.880 1.00 91.06 93 LEU A N 1
ATOM 720 C CA . LEU A 1 93 ? -4.968 -2.547 14.423 1.00 91.06 93 LEU A CA 1
ATOM 721 C C . LEU A 1 93 ? -5.150 -1.997 15.842 1.00 91.06 93 LEU A C 1
ATOM 723 O O . LEU A 1 93 ? -4.249 -2.110 16.667 1.00 91.06 93 LEU A O 1
ATOM 727 N N . LEU A 1 94 ? -6.323 -1.441 16.137 1.00 90.88 94 LEU A N 1
ATOM 728 C CA . LEU A 1 94 ? -6.648 -0.835 17.431 1.00 90.88 94 LEU A CA 1
ATOM 729 C C . LEU A 1 94 ? -7.277 -1.818 18.427 1.00 90.88 94 LEU A C 1
ATOM 731 O O . LEU A 1 94 ? -7.538 -1.454 19.571 1.00 90.88 94 LEU A O 1
ATOM 735 N N . GLY A 1 95 ? -7.530 -3.061 18.012 1.00 90.75 95 GLY A N 1
ATOM 736 C CA . GLY A 1 95 ? -8.143 -4.082 18.860 1.00 90.75 95 GLY A CA 1
ATOM 737 C C . GLY A 1 95 ? -9.631 -3.852 19.145 1.00 90.75 95 GLY A C 1
ATOM 738 O O . GLY A 1 95 ? -10.122 -4.317 20.172 1.00 90.75 95 GLY A O 1
ATOM 739 N N . GLN A 1 96 ? -10.356 -3.172 18.252 1.00 92.00 96 GLN A N 1
ATOM 740 C CA . GLN A 1 96 ? -11.789 -2.884 18.386 1.00 92.00 96 GLN A CA 1
ATOM 741 C C . GLN A 1 96 ? -12.573 -3.196 17.095 1.00 92.00 96 GLN A C 1
ATOM 743 O O . GLN A 1 96 ? -11.980 -3.272 16.019 1.00 92.00 96 GLN A O 1
ATOM 748 N N . PRO A 1 97 ? -13.899 -3.412 17.156 1.00 92.19 97 PRO A N 1
ATOM 749 C CA . PRO A 1 97 ? -14.709 -3.643 15.958 1.00 92.19 97 PRO A CA 1
ATOM 750 C C . PRO A 1 97 ? -14.662 -2.455 14.986 1.00 92.19 97 PRO A C 1
ATOM 752 O O . PRO A 1 97 ? -14.715 -1.300 15.413 1.00 92.19 97 PRO A O 1
ATOM 755 N N . GLY A 1 98 ? -14.610 -2.729 13.679 1.00 90.38 98 GLY A N 1
ATOM 756 C CA . GLY A 1 98 ? -14.560 -1.692 12.640 1.00 90.38 98 GLY A CA 1
ATOM 757 C C . GLY A 1 98 ? -15.782 -0.768 12.657 1.00 90.38 98 GLY A C 1
ATOM 758 O O . GLY A 1 98 ? -15.676 0.422 12.374 1.00 90.38 98 GLY A O 1
ATOM 759 N N . GLU A 1 99 ? -16.942 -1.271 13.081 1.00 91.69 99 GLU A N 1
ATOM 760 C CA . GLU A 1 99 ? -18.183 -0.503 13.213 1.00 91.69 99 GLU A CA 1
ATOM 761 C C . GLU A 1 99 ? -18.080 0.623 14.252 1.00 91.69 99 GLU A C 1
ATOM 763 O O . GLU A 1 99 ? -18.813 1.608 14.164 1.00 91.69 99 GLU A O 1
ATOM 768 N N . GLN A 1 100 ? -17.166 0.489 15.218 1.00 90.62 100 GLN A N 1
ATOM 769 C CA . GLN A 1 100 ? -16.910 1.490 16.256 1.00 90.62 100 GLN A CA 1
ATOM 770 C C . GLN A 1 100 ? -15.921 2.569 15.795 1.00 90.62 100 GLN A C 1
ATOM 772 O O . GLN A 1 100 ? -15.771 3.588 16.467 1.00 90.62 100 GLN A O 1
ATOM 777 N N . ILE A 1 101 ? -15.282 2.386 14.635 1.00 92.25 101 ILE A N 1
ATOM 778 C CA . ILE A 1 101 ? -14.343 3.353 14.078 1.00 92.25 101 ILE A CA 1
ATOM 779 C C . ILE A 1 101 ? -15.095 4.474 13.358 1.00 92.25 101 ILE A C 1
ATOM 781 O O . ILE A 1 101 ? -15.874 4.256 12.418 1.00 92.25 101 ILE A O 1
ATOM 785 N N . ASN A 1 102 ? -14.828 5.710 13.776 1.00 91.25 102 ASN A N 1
ATOM 786 C CA . ASN A 1 102 ? -15.318 6.903 13.100 1.00 91.25 102 ASN A CA 1
ATOM 787 C C . ASN A 1 102 ? -14.390 7.261 11.925 1.00 91.25 102 ASN A C 1
ATOM 789 O O . ASN A 1 102 ? -13.172 7.248 12.051 1.00 91.25 102 ASN A O 1
ATOM 793 N N . LEU A 1 103 ? -14.968 7.629 10.779 1.00 89.56 103 LEU A N 1
ATOM 794 C CA . LEU A 1 103 ? -14.211 8.057 9.595 1.00 89.56 103 LEU A CA 1
ATOM 795 C C . LEU A 1 103 ? -13.418 9.354 9.815 1.00 89.56 103 LEU A C 1
ATOM 797 O O . LEU A 1 103 ? -12.488 9.629 9.066 1.00 89.56 103 LEU A O 1
ATOM 801 N N . GLN A 1 104 ? -13.801 10.151 10.812 1.00 88.00 104 GLN A N 1
ATOM 802 C CA . GLN A 1 104 ? -13.118 11.391 11.186 1.00 88.00 104 GLN A CA 1
ATOM 803 C C . GLN A 1 104 ? -12.091 11.191 12.312 1.00 88.00 104 GLN A C 1
ATOM 805 O O . GLN A 1 104 ? -11.523 12.169 12.787 1.00 88.00 104 GLN A O 1
ATOM 810 N N . ASP A 1 105 ? -11.866 9.953 12.759 1.00 88.19 105 ASP A N 1
ATOM 811 C CA . ASP A 1 105 ? -10.917 9.654 13.829 1.00 88.19 105 ASP A CA 1
ATOM 812 C C . ASP A 1 105 ? -9.464 9.845 13.352 1.00 88.19 105 ASP A C 1
ATOM 814 O O . ASP A 1 105 ? -9.038 9.277 12.341 1.00 88.19 105 ASP A O 1
ATOM 818 N N . GLU A 1 106 ? -8.677 10.621 14.098 1.00 93.00 106 GLU A N 1
ATOM 819 C CA . GLU A 1 106 ? -7.237 10.790 13.860 1.00 93.00 106 GLU A CA 1
ATOM 820 C C . GLU A 1 106 ? -6.482 9.462 13.997 1.00 93.00 106 GLU A C 1
ATOM 822 O O . GLU A 1 106 ? -5.481 9.223 13.311 1.00 93.00 106 GLU A O 1
ATOM 827 N N . MET A 1 107 ? -6.982 8.560 14.844 1.00 94.00 107 MET A N 1
ATOM 828 C CA . MET A 1 107 ? -6.409 7.235 15.019 1.00 94.00 107 MET A CA 1
ATOM 829 C C . MET A 1 107 ? -6.673 6.342 13.804 1.00 94.00 107 MET A C 1
ATOM 831 O O . MET A 1 107 ? -5.789 5.580 13.404 1.00 94.00 107 MET A O 1
ATOM 835 N N . LEU A 1 108 ? -7.833 6.490 13.147 1.00 94.88 108 LEU A N 1
ATOM 836 C CA . LEU A 1 108 ? -8.070 5.854 11.850 1.00 94.88 108 LEU A CA 1
ATOM 837 C C . LEU A 1 108 ? -7.018 6.323 10.849 1.00 94.88 108 LEU A C 1
ATOM 839 O O . LEU A 1 108 ? -6.332 5.489 10.260 1.00 94.88 108 LEU A O 1
ATOM 843 N N . GLN A 1 109 ? -6.811 7.634 10.719 1.00 94.56 109 GLN A N 1
ATOM 844 C CA . GLN A 1 109 ? -5.826 8.172 9.778 1.00 94.56 109 GLN A CA 1
ATOM 845 C C . GLN A 1 109 ? -4.414 7.660 10.080 1.00 94.56 109 GLN A C 1
ATOM 847 O O . GLN A 1 109 ? -3.715 7.212 9.174 1.00 94.56 109 GLN A O 1
ATOM 852 N N . SER A 1 110 ? -4.017 7.651 11.353 1.00 95.19 110 SER A N 1
ATOM 853 C CA . SER A 1 110 ? -2.706 7.157 11.786 1.00 95.19 110 SER A CA 1
ATOM 854 C C . SER A 1 110 ? -2.518 5.671 11.469 1.00 95.19 110 SER A C 1
ATOM 856 O O . SER A 1 110 ? -1.488 5.280 10.926 1.00 95.19 110 SER A O 1
ATOM 858 N N . SER A 1 111 ? -3.535 4.844 11.727 1.00 94.88 111 SER A N 1
ATOM 859 C CA . SER A 1 111 ? -3.487 3.403 11.446 1.00 94.88 111 SER A CA 1
ATOM 860 C C . SER A 1 111 ? -3.368 3.093 9.947 1.00 94.88 111 SER A C 1
ATOM 862 O O . SER A 1 111 ? -2.619 2.199 9.542 1.00 94.88 111 SER A O 1
ATOM 864 N N . LEU A 1 112 ? -4.049 3.875 9.105 1.00 96.06 112 LEU A N 1
ATOM 865 C CA . LEU A 1 112 ? -3.948 3.763 7.655 1.00 96.06 112 LEU A CA 1
ATOM 866 C C . LEU A 1 112 ? -2.562 4.181 7.159 1.00 96.06 112 LEU A C 1
ATOM 868 O O . LEU A 1 112 ? -1.977 3.478 6.335 1.00 96.06 112 LEU A O 1
ATOM 872 N N . LYS A 1 113 ? -2.010 5.278 7.692 1.00 96.19 113 LYS A N 1
ATOM 873 C CA . LYS A 1 113 ? -0.654 5.741 7.363 1.00 96.19 113 LYS A CA 1
ATOM 874 C C . LYS A 1 113 ? 0.400 4.709 7.739 1.00 96.19 113 LYS A C 1
ATOM 876 O O . LYS A 1 113 ? 1.252 4.408 6.911 1.00 96.19 113 LYS A O 1
ATOM 881 N N . GLU A 1 114 ? 0.310 4.106 8.920 1.00 95.38 114 GLU A N 1
ATOM 882 C CA . GLU A 1 114 ? 1.241 3.046 9.325 1.00 95.38 114 GLU A CA 1
ATOM 883 C C . GLU A 1 114 ? 1.149 1.829 8.395 1.00 95.38 114 GLU A C 1
ATOM 885 O O . GLU A 1 114 ? 2.161 1.312 7.921 1.00 95.38 114 GLU A O 1
ATOM 890 N N . THR A 1 115 ? -0.073 1.426 8.036 1.00 95.38 115 THR A N 1
ATOM 891 C CA . THR A 1 115 ? -0.277 0.333 7.076 1.00 95.38 115 THR A CA 1
ATOM 892 C C . THR A 1 115 ? 0.341 0.661 5.715 1.00 95.38 115 THR A C 1
ATOM 894 O O . THR A 1 115 ? 1.030 -0.176 5.130 1.00 95.38 115 THR A O 1
ATOM 897 N N . ALA A 1 116 ? 0.138 1.880 5.210 1.00 96.12 116 ALA A N 1
ATOM 898 C CA . ALA A 1 116 ? 0.735 2.323 3.956 1.00 96.12 116 ALA A CA 1
ATOM 899 C C . ALA A 1 116 ? 2.261 2.361 4.030 1.00 96.12 116 ALA A C 1
ATOM 901 O O . ALA A 1 116 ? 2.915 1.887 3.109 1.00 96.12 116 ALA A O 1
ATOM 902 N N . ASN A 1 117 ? 2.826 2.852 5.132 1.00 96.06 117 ASN A N 1
ATOM 903 C CA . ASN A 1 117 ? 4.267 2.881 5.347 1.00 96.06 117 ASN A CA 1
ATOM 904 C C . ASN A 1 117 ? 4.875 1.471 5.251 1.00 96.06 117 ASN A C 1
ATOM 906 O O . ASN A 1 117 ? 5.838 1.257 4.514 1.00 96.06 117 ASN A O 1
ATOM 910 N N . ILE A 1 118 ? 4.253 0.487 5.908 1.00 96.50 118 ILE A N 1
ATOM 911 C CA . ILE A 1 118 ? 4.681 -0.916 5.851 1.00 96.50 118 ILE A CA 1
ATOM 912 C C . ILE A 1 118 ? 4.536 -1.487 4.432 1.00 96.50 118 ILE A C 1
ATOM 914 O O . ILE A 1 118 ? 5.472 -2.107 3.917 1.00 96.50 118 ILE A O 1
ATOM 918 N N . LEU A 1 119 ? 3.385 -1.287 3.784 1.00 95.69 119 LEU A N 1
ATOM 919 C CA . LEU A 1 119 ? 3.095 -1.842 2.456 1.00 95.69 119 LEU A CA 1
ATOM 920 C C . LEU A 1 119 ? 3.987 -1.245 1.369 1.00 95.69 119 LEU A C 1
ATOM 922 O O . LEU A 1 119 ? 4.676 -1.973 0.652 1.00 95.69 119 LEU A O 1
ATOM 926 N N . CYS A 1 120 ? 3.989 0.079 1.262 1.00 95.62 120 CYS A N 1
ATOM 927 C CA . CYS A 1 120 ? 4.746 0.822 0.269 1.00 95.62 120 CYS A CA 1
ATOM 928 C C . CYS A 1 120 ? 6.252 0.678 0.499 1.00 95.62 120 CYS A C 1
ATOM 930 O O . CYS A 1 120 ? 6.989 0.444 -0.457 1.00 95.62 120 CYS A O 1
ATOM 932 N N . GLY A 1 121 ? 6.707 0.727 1.756 1.00 96.19 121 GLY A N 1
ATOM 933 C CA . GLY A 1 121 ? 8.104 0.477 2.109 1.00 96.19 121 GLY A CA 1
ATOM 934 C C . GLY A 1 121 ? 8.556 -0.925 1.705 1.00 96.19 121 GLY A C 1
ATOM 935 O O . GLY A 1 121 ? 9.596 -1.083 1.068 1.00 96.19 121 GLY A O 1
ATOM 936 N N . SER A 1 122 ? 7.739 -1.945 1.982 1.00 97.06 122 SER A N 1
ATOM 937 C CA . SER A 1 122 ? 8.039 -3.326 1.586 1.00 97.06 122 SER A CA 1
ATOM 938 C C . SER A 1 122 ? 8.073 -3.513 0.068 1.00 97.06 122 SER A C 1
ATOM 940 O O . SER A 1 122 ? 8.944 -4.221 -0.444 1.00 97.06 122 SER A O 1
ATOM 942 N N . TYR A 1 123 ? 7.147 -2.874 -0.656 1.00 95.44 123 TYR A N 1
ATOM 943 C CA . TYR A 1 123 ? 7.113 -2.891 -2.117 1.00 95.44 123 TYR A CA 1
ATOM 944 C C . TYR A 1 123 ? 8.345 -2.216 -2.723 1.00 95.44 123 TYR A C 1
ATOM 946 O O . TYR A 1 123 ? 9.016 -2.811 -3.566 1.00 95.44 123 TYR A O 1
ATOM 954 N N . VAL A 1 124 ? 8.686 -1.008 -2.269 1.00 95.81 124 VAL A N 1
ATOM 955 C CA . VAL A 1 124 ? 9.846 -0.269 -2.781 1.00 95.81 124 VAL A CA 1
ATOM 956 C C . VAL A 1 124 ? 11.153 -0.966 -2.430 1.00 95.81 124 VAL A C 1
ATOM 958 O O . VAL A 1 124 ? 12.031 -1.042 -3.284 1.00 95.81 124 VAL A O 1
ATOM 961 N N . ALA A 1 125 ? 11.267 -1.565 -1.244 1.00 96.19 125 ALA A N 1
ATOM 962 C CA . ALA A 1 125 ? 12.422 -2.387 -0.901 1.00 96.19 125 ALA A CA 1
ATOM 963 C C . ALA A 1 125 ? 12.578 -3.578 -1.863 1.00 96.19 125 ALA A C 1
ATOM 965 O O . ALA A 1 125 ? 13.671 -3.824 -2.363 1.00 96.19 125 ALA A O 1
ATOM 966 N N . ALA A 1 126 ? 11.491 -4.294 -2.177 1.00 96.38 126 ALA A N 1
ATOM 967 C CA . ALA A 1 126 ? 11.531 -5.393 -3.146 1.00 96.38 126 ALA A CA 1
ATOM 968 C C . ALA A 1 126 ? 11.893 -4.902 -4.562 1.00 96.38 126 ALA A C 1
ATOM 970 O O . ALA A 1 126 ? 12.693 -5.529 -5.259 1.00 96.38 126 ALA A O 1
ATOM 971 N N . LEU A 1 127 ? 11.347 -3.756 -4.972 1.00 94.88 127 LEU A N 1
ATOM 972 C CA . LEU A 1 127 ? 11.647 -3.132 -6.256 1.00 94.88 127 LEU A CA 1
ATOM 973 C C . LEU A 1 127 ? 13.127 -2.737 -6.352 1.00 94.88 127 LEU A C 1
ATOM 975 O O . LEU A 1 127 ? 13.787 -3.066 -7.339 1.00 94.88 127 LEU A O 1
ATOM 979 N N . ALA A 1 128 ? 13.664 -2.077 -5.326 1.00 95.50 128 ALA A N 1
ATOM 980 C CA . ALA A 1 128 ? 15.066 -1.683 -5.245 1.00 95.50 128 ALA A CA 1
ATOM 981 C C . ALA A 1 128 ? 15.992 -2.911 -5.239 1.00 95.50 128 ALA A C 1
ATOM 983 O O . ALA A 1 128 ? 16.966 -2.954 -5.991 1.00 95.50 128 ALA A O 1
ATOM 984 N N . ASP A 1 129 ? 15.648 -3.962 -4.486 1.00 95.12 129 ASP A N 1
ATOM 985 C CA . ASP A 1 129 ? 16.419 -5.209 -4.436 1.00 95.12 129 ASP A CA 1
ATOM 98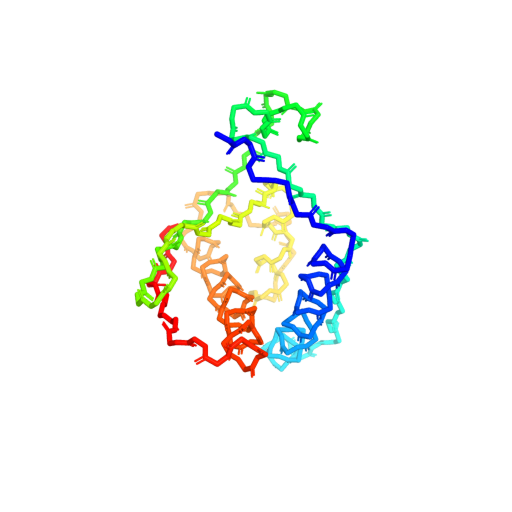6 C C . ASP A 1 129 ? 16.559 -5.863 -5.818 1.00 95.12 129 ASP A C 1
ATOM 988 O O . ASP A 1 129 ? 17.645 -6.342 -6.170 1.00 95.12 129 ASP A O 1
ATOM 992 N N . MET A 1 130 ? 15.476 -5.883 -6.601 1.00 93.12 130 MET A N 1
ATOM 993 C CA . MET A 1 130 ? 15.435 -6.539 -7.911 1.00 93.12 130 MET A CA 1
ATOM 994 C C . MET A 1 130 ? 16.005 -5.676 -9.039 1.00 93.12 130 MET A C 1
ATOM 996 O O . MET A 1 130 ? 16.629 -6.207 -9.955 1.00 93.12 130 MET A O 1
ATOM 1000 N N . THR A 1 131 ? 15.817 -4.357 -8.977 1.00 93.00 131 THR A N 1
ATOM 1001 C CA . THR A 1 131 ? 16.258 -3.426 -10.033 1.00 93.00 131 THR A CA 1
ATOM 1002 C C . THR A 1 131 ? 17.629 -2.803 -9.770 1.00 93.00 131 THR A C 1
ATOM 1004 O O . THR A 1 131 ? 18.228 -2.258 -10.694 1.00 93.00 131 THR A O 1
ATOM 1007 N N . LYS A 1 132 ? 18.140 -2.900 -8.534 1.00 95.44 132 LYS A N 1
ATOM 1008 C CA . LYS A 1 132 ? 19.362 -2.235 -8.041 1.00 95.44 132 LYS A CA 1
ATOM 1009 C C . LYS A 1 132 ? 19.324 -0.707 -8.119 1.00 95.44 132 LYS A C 1
ATOM 1011 O O . LYS A 1 132 ? 20.372 -0.070 -8.057 1.00 95.44 132 LYS A O 1
ATOM 1016 N N . LEU A 1 133 ? 18.129 -0.138 -8.239 1.00 95.75 133 LEU A N 1
ATOM 1017 C CA . LEU A 1 133 ? 17.902 1.300 -8.202 1.00 95.75 133 LEU A CA 1
ATOM 1018 C C . LEU A 1 133 ? 17.876 1.794 -6.757 1.00 95.75 133 LEU A C 1
ATOM 1020 O O . LEU A 1 133 ? 17.370 1.108 -5.867 1.00 95.75 133 LEU A O 1
ATOM 1024 N N . ASN A 1 134 ? 18.373 3.007 -6.542 1.00 96.62 134 ASN A N 1
ATOM 1025 C CA . ASN A 1 134 ? 18.203 3.713 -5.286 1.00 96.62 134 ASN A CA 1
ATOM 1026 C C . ASN A 1 134 ? 16.862 4.457 -5.296 1.00 96.62 134 ASN A C 1
ATOM 1028 O O . ASN A 1 134 ? 16.681 5.409 -6.059 1.00 96.62 134 ASN A O 1
ATOM 1032 N N . ILE A 1 135 ? 15.923 4.004 -4.466 1.00 96.81 135 ILE A N 1
ATOM 1033 C CA . ILE A 1 135 ? 14.558 4.527 -4.405 1.00 96.81 135 ILE A CA 1
ATOM 1034 C C . ILE A 1 135 ? 14.230 4.862 -2.952 1.00 96.81 135 ILE A C 1
ATOM 1036 O O . ILE A 1 135 ? 14.339 4.009 -2.071 1.00 96.81 135 ILE A O 1
ATOM 1040 N N . LEU A 1 136 ? 13.808 6.099 -2.717 1.00 94.69 136 LEU A N 1
ATOM 1041 C CA . LEU A 1 136 ? 13.356 6.600 -1.424 1.00 94.69 136 LEU A CA 1
ATOM 1042 C C . LEU A 1 136 ? 11.873 6.953 -1.498 1.00 94.69 136 LEU A C 1
ATOM 1044 O O . LEU A 1 136 ? 11.376 7.309 -2.566 1.00 94.69 136 LEU A O 1
ATOM 1048 N N . ILE A 1 137 ? 11.180 6.857 -0.362 1.00 96.38 137 ILE A N 1
ATOM 1049 C CA . ILE A 1 137 ? 9.768 7.231 -0.247 1.00 96.38 137 ILE A CA 1
ATOM 1050 C C . ILE A 1 137 ? 9.550 8.217 0.892 1.00 9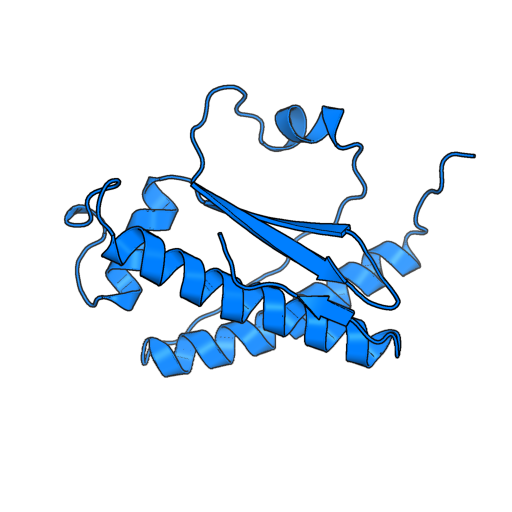6.38 137 ILE A C 1
ATOM 1052 O O . ILE A 1 137 ? 10.203 8.118 1.933 1.00 96.38 137 ILE A O 1
ATOM 1056 N N . SER A 1 138 ? 8.629 9.159 0.700 1.00 97.12 138 SER A N 1
ATOM 1057 C CA . SER A 1 138 ? 8.225 10.101 1.742 1.00 97.12 138 SER A CA 1
ATOM 1058 C C . SER A 1 138 ? 7.400 9.422 2.837 1.00 97.12 138 SER A C 1
ATOM 1060 O O . SER A 1 138 ? 6.904 8.306 2.676 1.00 97.12 138 SER A O 1
ATOM 1062 N N . ALA A 1 139 ? 7.170 10.137 3.940 1.00 95.56 139 ALA A N 1
ATOM 1063 C CA . ALA A 1 139 ? 6.131 9.745 4.886 1.00 95.56 139 ALA A CA 1
ATOM 1064 C C . ALA A 1 139 ? 4.737 9.777 4.209 1.00 95.56 139 ALA A C 1
ATOM 1066 O O . ALA A 1 139 ? 4.516 10.630 3.341 1.00 95.56 139 ALA A O 1
ATOM 1067 N N . PRO A 1 140 ? 3.798 8.892 4.599 1.00 96.25 140 PRO A N 1
ATOM 1068 C CA . PRO A 1 140 ? 2.444 8.880 4.051 1.00 96.25 140 PRO A CA 1
ATOM 1069 C C . PRO A 1 140 ? 1.614 10.089 4.498 1.00 96.25 140 PRO A C 1
ATOM 1071 O O . PRO A 1 140 ? 1.584 10.438 5.685 1.00 96.25 140 PRO A O 1
ATOM 1074 N N . THR A 1 141 ? 0.906 10.701 3.545 1.00 92.75 141 THR A N 1
ATOM 1075 C CA . THR A 1 141 ? 0.023 11.860 3.778 1.00 92.75 141 THR A CA 1
ATOM 1076 C C . THR A 1 141 ? -1.448 11.518 3.685 1.00 92.75 141 THR A C 1
ATOM 1078 O O . THR A 1 141 ? -1.814 10.688 2.825 1.00 92.75 141 THR A O 1
#

Solvent-accessible surface area (backbone atoms only — not comparable to full-atom values): 8055 Å² total; per-residue (Å²): 128,88,85,73,80,51,69,70,54,42,51,49,52,38,50,30,44,39,54,5,30,51,50,23,19,49,56,49,15,64,75,55,75,42,96,51,84,57,84,66,91,77,69,83,92,73,61,76,90,48,48,56,66,73,67,74,46,87,81,66,70,60,51,67,38,42,27,47,32,36,70,80,51,70,53,74,50,78,50,77,33,46,63,69,58,46,23,42,53,27,12,58,71,72,76,45,62,27,88,76,51,54,93,85,38,68,63,41,54,51,44,50,34,53,51,46,47,44,39,54,49,27,30,49,51,35,43,25,72,75,69,72,46,56,68,46,69,54,77,62,84

Secondary structure (DSSP, 8-state):
---PPPHHHHHHHHHHHHHHHHHHHHHHHHHHTS-------------GGGHHHHTS-TT---EEEEEEEEESS-EEEEEEE-HHHHHHHHHHHHTS-GGG--TT-HHHHHHHHHHHHHHHHHHHHHHHHHH---EEEPPP-